Protein AF-A0A953NFY3-F1 (afdb_monomer)

Foldseek 3Di:
DDWDWAAFLNDTAIAAADDPVVVVVVCVVLVHDVVCCLVDPPNPVNVVVQLVSCLVCVCVVGVVDDPVSSVSGDPVRSVVVSVSNCCNHPVVSVVVVVVVVVVVVD

Solvent-accessible surface area (backbone atoms only — not comparable to full-atom values): 6132 Å² total; per-residue (Å²): 133,47,71,47,76,41,65,45,54,91,38,82,44,77,42,61,49,64,54,71,71,55,47,49,56,48,18,64,74,64,76,43,64,61,68,53,59,74,67,44,85,65,55,61,65,47,46,49,56,47,51,51,50,43,64,80,34,43,42,80,76,36,82,90,39,53,72,71,41,56,79,64,29,52,74,65,30,54,52,49,50,52,50,44,46,45,55,42,61,44,46,67,50,56,56,50,53,55,52,50,55,60,58,70,74,104

Structure (mmCIF, N/CA/C/O backbone):
data_AF-A0A953NFY3-F1
#
_entry.id   AF-A0A953NFY3-F1
#
loop_
_atom_site.group_PDB
_atom_site.id
_atom_site.type_symbol
_atom_site.label_atom_id
_atom_site.label_alt_id
_atom_site.label_comp_id
_atom_site.label_asym_id
_atom_site.label_entity_id
_atom_site.label_seq_id
_atom_sit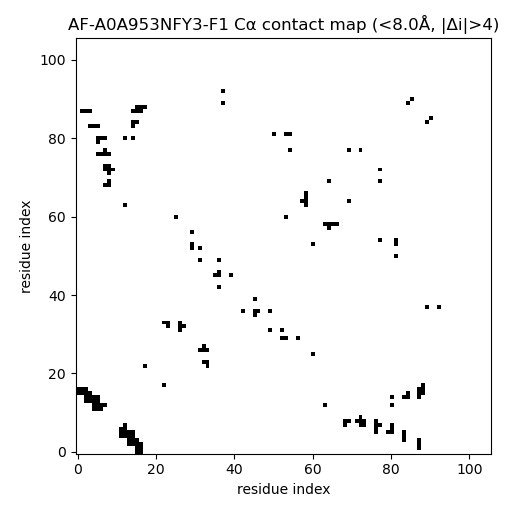e.pdbx_PDB_ins_code
_atom_site.Cartn_x
_atom_site.Cartn_y
_atom_site.Cartn_z
_atom_site.occupancy
_atom_site.B_iso_or_equiv
_atom_site.auth_seq_id
_atom_site.auth_comp_id
_atom_site.auth_asym_id
_atom_site.auth_atom_id
_atom_site.pdbx_PDB_model_num
ATOM 1 N N . MET A 1 1 ? -3.371 16.834 -5.217 1.00 61.97 1 MET A N 1
ATOM 2 C CA . MET A 1 1 ? -3.513 15.794 -4.188 1.00 61.97 1 MET A CA 1
ATOM 3 C C . MET A 1 1 ? -4.590 14.844 -4.659 1.00 61.97 1 MET A C 1
ATOM 5 O O . MET A 1 1 ? -5.754 15.229 -4.704 1.00 61.97 1 MET A O 1
ATOM 9 N N . ARG A 1 2 ? -4.192 13.668 -5.139 1.00 75.12 2 ARG A N 1
ATOM 10 C CA . ARG A 1 2 ? -5.143 12.636 -5.561 1.00 75.12 2 ARG A CA 1
ATOM 11 C C . ARG A 1 2 ? -5.712 11.949 -4.330 1.00 75.12 2 ARG A C 1
ATOM 13 O O . ARG A 1 2 ? -4.977 11.598 -3.411 1.00 75.12 2 ARG A O 1
ATOM 20 N N . VAL A 1 3 ? -7.025 11.794 -4.317 1.00 83.50 3 VAL A N 1
ATOM 21 C CA . VAL A 1 3 ? -7.749 11.090 -3.265 1.00 83.50 3 VAL A CA 1
ATOM 22 C C . VAL A 1 3 ? -8.765 10.198 -3.953 1.00 83.50 3 VAL A C 1
ATOM 24 O O . VAL A 1 3 ? -9.421 10.63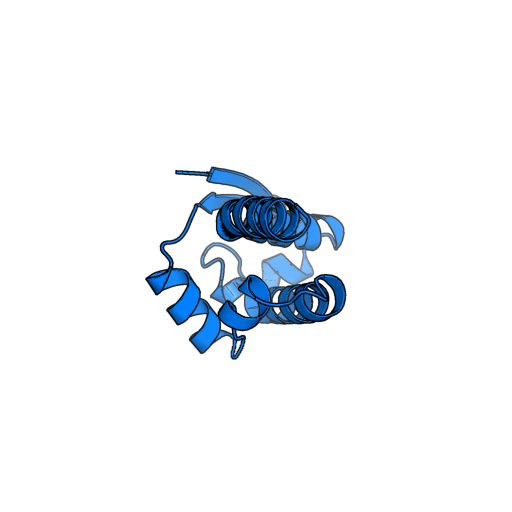3 -4.901 1.00 83.50 3 VAL A O 1
ATOM 27 N N . LYS A 1 4 ? -8.861 8.950 -3.511 1.00 84.44 4 LYS A N 1
ATOM 28 C CA . LYS A 1 4 ? -9.826 7.979 -4.008 1.00 84.44 4 LYS A CA 1
ATOM 29 C C . LYS A 1 4 ? -10.465 7.290 -2.815 1.00 84.44 4 LYS A C 1
ATOM 31 O O . LYS A 1 4 ? -9.762 6.782 -1.948 1.00 84.44 4 LYS A O 1
ATOM 36 N N . THR A 1 5 ? -11.786 7.311 -2.766 1.00 85.62 5 THR A N 1
ATOM 37 C CA . THR A 1 5 ? -12.550 6.593 -1.749 1.00 85.62 5 THR A CA 1
ATOM 38 C C . THR A 1 5 ? -13.028 5.286 -2.356 1.00 85.62 5 THR A C 1
ATOM 40 O O . THR A 1 5 ? -13.570 5.298 -3.459 1.00 85.62 5 THR A O 1
ATOM 43 N N . VAL A 1 6 ? -12.797 4.185 -1.654 1.00 86.31 6 VAL A N 1
ATOM 44 C CA . VAL A 1 6 ? -13.237 2.836 -2.026 1.00 86.31 6 VAL A CA 1
ATOM 45 C C . VAL A 1 6 ? -14.038 2.235 -0.881 1.00 86.31 6 VAL A C 1
ATOM 47 O O . VAL A 1 6 ? -13.828 2.609 0.274 1.00 86.31 6 VAL A O 1
ATOM 50 N N . GLU A 1 7 ? -14.966 1.339 -1.193 1.00 84.06 7 GLU A N 1
ATOM 51 C CA . GLU A 1 7 ? -15.626 0.517 -0.179 1.00 84.06 7 GLU A CA 1
ATOM 52 C C . GLU A 1 7 ? -14.817 -0.765 0.043 1.00 84.06 7 GLU A C 1
ATOM 54 O O . GLU A 1 7 ? -14.349 -1.391 -0.905 1.00 84.06 7 GLU A O 1
ATOM 59 N N . PHE A 1 8 ? -14.579 -1.089 1.309 1.00 83.56 8 PHE A N 1
ATOM 60 C CA . PHE A 1 8 ? -13.827 -2.255 1.750 1.00 83.56 8 PHE A CA 1
ATOM 61 C C . PHE A 1 8 ? -14.480 -2.797 3.019 1.00 83.56 8 PHE A C 1
ATOM 63 O O . PHE A 1 8 ? -14.584 -2.053 3.999 1.00 83.56 8 PHE A O 1
ATOM 70 N N . ALA A 1 9 ? -14.946 -4.050 3.000 1.00 81.75 9 ALA A N 1
ATOM 71 C CA . ALA A 1 9 ? -15.655 -4.671 4.124 1.00 81.75 9 ALA A CA 1
ATOM 72 C C . ALA A 1 9 ? -16.841 -3.819 4.628 1.00 81.75 9 ALA A C 1
ATOM 74 O O . ALA A 1 9 ? -17.045 -3.621 5.825 1.00 81.75 9 ALA A O 1
ATOM 75 N N . GLY A 1 10 ? -17.583 -3.198 3.701 1.00 78.38 10 GLY A N 1
ATOM 76 C CA . GLY A 1 10 ? -18.693 -2.293 4.032 1.00 78.38 10 GLY A CA 1
ATOM 77 C C . GLY A 1 10 ? -18.288 -0.946 4.657 1.00 78.38 10 GLY A C 1
ATOM 78 O O . GLY A 1 10 ? -19.158 -0.162 5.0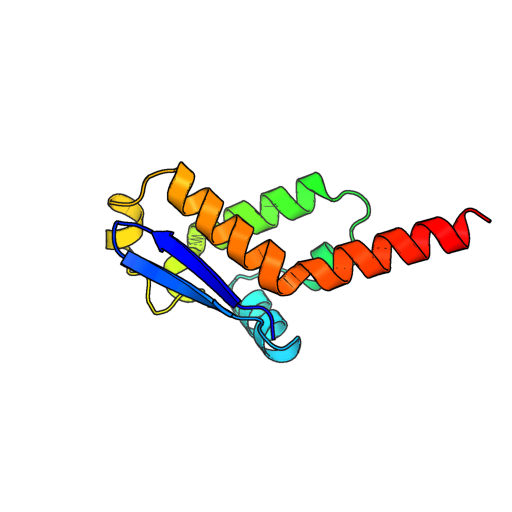46 1.00 78.38 10 GLY A O 1
ATOM 79 N N . LYS A 1 11 ? -16.987 -0.634 4.740 1.00 82.44 11 LYS A N 1
ATOM 80 C CA . LYS A 1 11 ? -16.450 0.650 5.216 1.00 82.44 11 LYS A CA 1
ATOM 81 C C . LYS A 1 11 ? -15.911 1.477 4.056 1.00 82.44 11 LYS A C 1
ATOM 83 O O . LYS A 1 11 ? -15.355 0.955 3.099 1.00 82.44 11 LYS A O 1
ATOM 88 N N . LYS A 1 12 ? -16.017 2.803 4.161 1.00 83.12 12 LYS A N 1
ATOM 89 C CA . LYS A 1 12 ? -15.428 3.727 3.180 1.00 83.12 12 LYS A CA 1
ATOM 90 C C . LYS A 1 12 ? -13.993 4.056 3.556 1.00 83.12 12 LYS A C 1
ATOM 92 O O . LYS A 1 12 ? -13.756 4.789 4.513 1.00 83.12 12 LYS A O 1
ATOM 97 N N . ILE A 1 13 ? -13.050 3.571 2.761 1.00 85.00 13 ILE A N 1
ATOM 98 C CA . ILE A 1 13 ? -11.621 3.799 2.954 1.00 85.00 13 ILE A CA 1
ATOM 99 C C . ILE A 1 13 ? -11.142 4.876 2.001 1.00 85.00 13 ILE A C 1
ATOM 101 O O . ILE A 1 13 ? -11.349 4.818 0.790 1.00 85.00 13 ILE A O 1
ATOM 105 N N . THR A 1 14 ? -10.501 5.895 2.568 1.00 83.88 14 THR A N 1
ATOM 106 C CA . THR A 1 14 ? -10.002 7.037 1.807 1.00 83.88 14 THR A CA 1
ATOM 107 C C . THR A 1 14 ? -8.514 6.876 1.551 1.00 83.88 14 THR A C 1
ATOM 109 O O . THR A 1 14 ? -7.674 7.092 2.421 1.00 83.88 14 THR A O 1
ATOM 112 N N . VAL A 1 15 ? -8.179 6.539 0.313 1.00 86.06 15 VAL A N 1
ATOM 113 C CA . VAL A 1 15 ? -6.808 6.428 -0.166 1.00 86.06 15 VAL A CA 1
ATOM 114 C C . VAL A 1 15 ? -6.340 7.799 -0.635 1.00 86.06 15 VAL A C 1
ATOM 116 O O . VAL A 1 15 ? -6.869 8.355 -1.599 1.00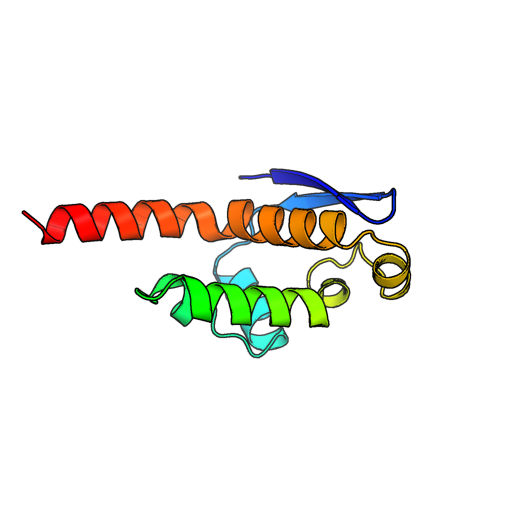 86.06 15 VAL A O 1
ATOM 119 N N . ARG A 1 16 ? -5.335 8.359 0.037 1.00 85.88 16 ARG A N 1
ATOM 120 C CA . ARG A 1 16 ? -4.728 9.645 -0.331 1.00 85.88 16 ARG A CA 1
ATOM 121 C C . ARG A 1 16 ? -3.322 9.464 -0.887 1.00 85.88 16 ARG A C 1
ATOM 123 O O . ARG A 1 16 ? -2.624 8.517 -0.539 1.00 85.88 16 ARG A O 1
ATOM 130 N N . GLU A 1 17 ? -2.913 10.414 -1.715 1.00 83.38 17 GLU A N 1
ATOM 131 C CA . GLU A 1 17 ? -1.551 10.505 -2.235 1.00 83.38 17 GLU A CA 1
ATOM 132 C C . GLU A 1 17 ? -0.557 10.718 -1.089 1.00 83.38 17 GLU A C 1
ATOM 134 O O . GLU A 1 17 ? -0.690 11.653 -0.294 1.00 83.38 17 GLU A O 1
ATOM 139 N N . MET A 1 18 ? 0.426 9.827 -1.003 1.00 83.25 18 MET A N 1
ATOM 140 C CA . MET A 1 18 ? 1.512 9.851 -0.032 1.00 83.25 18 MET A CA 1
ATOM 141 C C . MET A 1 18 ? 2.753 10.492 -0.654 1.00 83.25 18 MET A C 1
ATOM 143 O O . MET A 1 18 ? 3.011 10.371 -1.854 1.00 83.25 18 MET A O 1
ATOM 147 N N . LYS A 1 19 ? 3.564 11.178 0.158 1.00 81.62 19 LYS A N 1
ATOM 148 C CA . LYS A 1 19 ? 4.854 11.706 -0.313 1.00 81.62 19 LYS A CA 1
ATOM 149 C C . LYS A 1 19 ? 5.817 10.551 -0.595 1.00 81.62 19 LYS A C 1
ATOM 151 O O . LYS A 1 19 ? 5.764 9.528 0.078 1.00 81.62 19 LYS A O 1
ATOM 156 N N . ILE A 1 20 ? 6.794 10.762 -1.482 1.00 77.81 20 ILE A N 1
ATOM 157 C CA . ILE A 1 20 ? 7.847 9.767 -1.785 1.00 77.81 20 ILE A CA 1
ATOM 158 C C . ILE A 1 20 ? 8.529 9.251 -0.506 1.00 77.81 20 ILE A C 1
ATOM 160 O O . ILE A 1 20 ? 8.747 8.057 -0.365 1.00 77.81 20 ILE A O 1
ATOM 164 N N . LYS A 1 21 ? 8.793 10.128 0.472 1.00 79.44 21 LYS A N 1
ATOM 165 C CA . LYS A 1 21 ? 9.367 9.727 1.769 1.00 79.44 21 LYS A CA 1
ATOM 166 C C . LYS A 1 21 ? 8.473 8.773 2.575 1.00 79.44 21 LYS A C 1
ATOM 168 O O . LYS A 1 21 ? 8.984 7.928 3.295 1.00 79.44 21 LYS A O 1
ATOM 173 N N . GLU A 1 22 ? 7.153 8.933 2.480 1.00 82.19 22 GLU A N 1
ATOM 174 C CA . GLU A 1 22 ? 6.180 8.079 3.167 1.00 82.19 22 GLU A CA 1
ATOM 175 C C . GLU A 1 22 ? 6.049 6.749 2.433 1.00 82.19 22 GLU A C 1
ATOM 177 O O . GLU A 1 22 ? 6.034 5.713 3.084 1.00 82.19 22 GLU A O 1
ATOM 182 N N . LEU A 1 23 ? 6.045 6.773 1.094 1.00 79.31 23 LEU A N 1
ATOM 183 C CA . LEU A 1 23 ? 6.096 5.561 0.279 1.00 79.31 23 LEU A CA 1
ATOM 184 C C . LEU A 1 23 ? 7.364 4.762 0.566 1.00 79.31 23 LEU A C 1
ATOM 186 O O . LEU A 1 23 ? 7.249 3.575 0.815 1.00 79.31 23 LEU A O 1
ATOM 190 N N . ASN A 1 24 ? 8.542 5.389 0.617 1.00 77.38 24 ASN A N 1
ATOM 191 C CA . ASN A 1 24 ? 9.793 4.700 0.955 1.00 77.38 24 ASN A CA 1
ATOM 192 C C . ASN A 1 24 ? 9.746 4.080 2.356 1.00 77.38 24 ASN A C 1
ATOM 194 O O . ASN A 1 24 ? 10.042 2.903 2.501 1.00 77.38 24 ASN A O 1
ATOM 198 N N . ALA A 1 25 ? 9.266 4.818 3.362 1.00 82.69 25 ALA A N 1
ATOM 199 C CA . ALA A 1 25 ? 9.093 4.271 4.709 1.00 82.69 25 ALA A CA 1
ATOM 200 C C . ALA A 1 25 ? 8.095 3.097 4.753 1.00 82.69 25 ALA A C 1
ATOM 202 O O . ALA A 1 25 ? 8.221 2.190 5.573 1.00 82.69 25 ALA A O 1
ATOM 203 N N . LEU A 1 26 ? 7.083 3.122 3.888 1.00 80.50 26 LEU A N 1
ATOM 204 C CA . LEU A 1 26 ? 6.103 2.054 3.741 1.00 80.50 26 LEU A CA 1
ATOM 205 C C . LEU A 1 26 ? 6.725 0.854 3.006 1.00 80.50 26 LEU A C 1
ATOM 207 O O . LEU A 1 26 ? 6.548 -0.272 3.444 1.00 80.50 26 LEU A O 1
ATOM 211 N N . ALA A 1 27 ? 7.543 1.095 1.982 1.00 76.12 27 ALA A N 1
ATOM 212 C CA . ALA A 1 27 ? 8.366 0.100 1.297 1.00 76.12 27 ALA A CA 1
ATOM 213 C C . ALA A 1 27 ? 9.284 -0.641 2.278 1.00 76.12 27 ALA A C 1
ATOM 215 O O . ALA A 1 27 ? 9.245 -1.867 2.339 1.00 76.12 27 ALA A O 1
ATOM 216 N N . ASP A 1 28 ?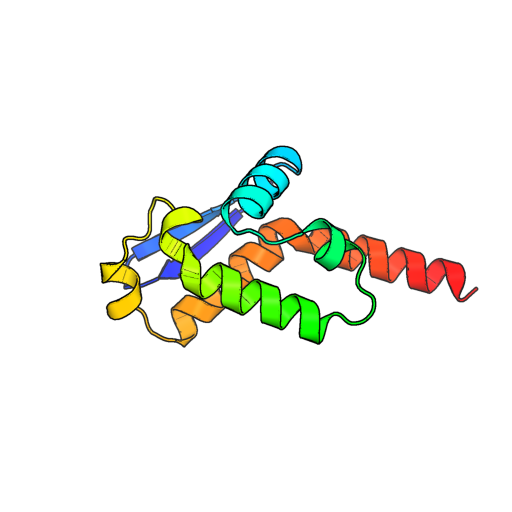 10.026 0.100 3.105 1.00 80.50 28 ASP A N 1
ATOM 217 C CA . ASP A 1 28 ? 10.895 -0.453 4.148 1.00 80.50 28 ASP A CA 1
ATOM 218 C C . ASP A 1 28 ? 10.107 -1.317 5.142 1.00 80.50 28 ASP A C 1
ATOM 220 O O . ASP A 1 28 ? 10.532 -2.417 5.492 1.00 80.50 28 ASP A O 1
ATOM 224 N N . LYS A 1 29 ? 8.918 -0.862 5.563 1.00 77.94 29 LYS A N 1
ATOM 225 C CA . LYS A 1 29 ? 8.030 -1.639 6.447 1.00 77.94 29 LYS A CA 1
ATOM 226 C C . LYS A 1 29 ? 7.492 -2.914 5.801 1.00 77.94 29 LYS A C 1
ATOM 228 O O . LYS A 1 29 ? 7.240 -3.883 6.513 1.00 77.94 29 LYS A O 1
ATOM 233 N N . LEU A 1 30 ? 7.267 -2.895 4.491 1.00 73.69 30 LEU A N 1
ATOM 234 C CA . LEU A 1 30 ? 6.768 -4.036 3.726 1.00 73.69 30 LEU A CA 1
ATOM 235 C C . LEU A 1 30 ? 7.885 -4.971 3.248 1.00 73.69 30 LEU A C 1
ATOM 237 O O . LEU A 1 30 ? 7.587 -6.060 2.768 1.00 73.69 30 LEU A O 1
ATOM 241 N N . GLY A 1 31 ? 9.151 -4.556 3.343 1.00 72.81 31 GLY A N 1
ATOM 242 C CA . GLY A 1 31 ? 10.270 -5.253 2.708 1.00 72.81 31 GLY A CA 1
ATOM 243 C C . GLY A 1 31 ? 10.212 -5.210 1.176 1.00 72.81 31 GLY A C 1
ATOM 244 O O . GLY A 1 31 ? 10.745 -6.097 0.514 1.00 72.81 31 GLY A O 1
ATOM 245 N N . VAL A 1 32 ? 9.541 -4.206 0.603 1.00 70.25 32 VAL A N 1
ATOM 246 C CA . VAL A 1 32 ? 9.349 -4.058 -0.845 1.00 70.25 32 VAL A CA 1
ATOM 247 C C . VAL A 1 32 ? 10.130 -2.856 -1.341 1.00 70.25 32 VAL A C 1
ATOM 249 O O . VAL A 1 32 ? 10.019 -1.768 -0.796 1.00 70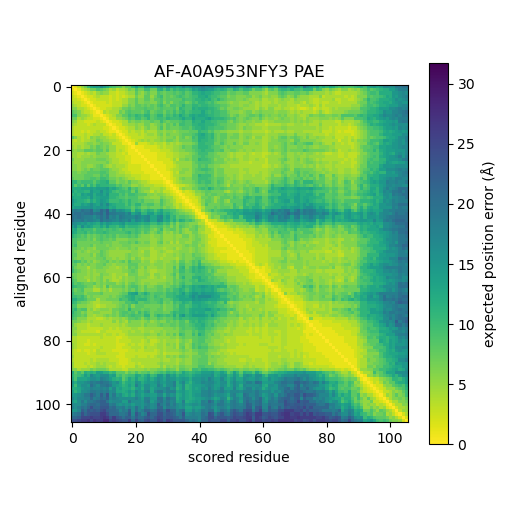.25 32 VAL A O 1
ATOM 252 N N . GLU A 1 33 ? 10.859 -3.003 -2.441 1.00 70.38 33 GLU A N 1
ATOM 253 C CA . GLU A 1 33 ? 11.521 -1.871 -3.088 1.00 70.38 33 GLU A CA 1
ATOM 254 C C . GLU A 1 33 ? 10.578 -1.206 -4.103 1.00 70.38 33 GLU A C 1
ATOM 256 O O . GLU A 1 33 ? 10.558 -1.565 -5.283 1.00 70.38 33 GLU A O 1
ATOM 261 N N . PHE A 1 34 ? 9.813 -0.192 -3.674 1.00 69.31 34 PHE A N 1
ATOM 262 C 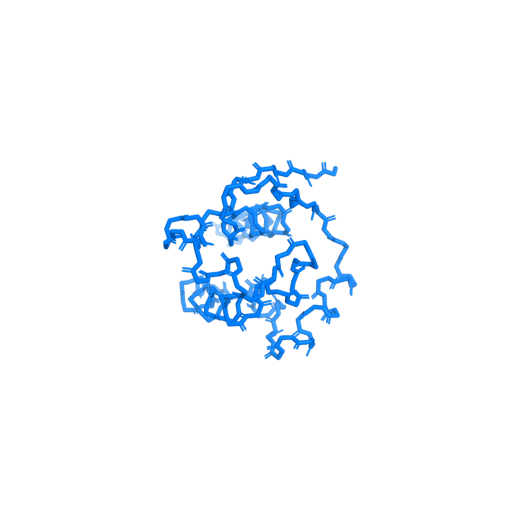CA . PHE A 1 34 ? 8.982 0.599 -4.598 1.00 69.31 34 PHE A CA 1
ATOM 263 C C . PHE A 1 34 ? 9.806 1.254 -5.717 1.00 69.31 34 PHE A C 1
ATOM 265 O O . PHE A 1 34 ? 9.304 1.436 -6.822 1.00 69.31 34 PHE A O 1
ATOM 272 N N . ASP A 1 35 ? 11.087 1.545 -5.479 1.00 66.00 35 ASP A N 1
ATOM 273 C CA . ASP A 1 35 ? 12.005 2.081 -6.490 1.00 66.00 35 ASP A CA 1
ATOM 274 C C . ASP A 1 35 ? 12.198 1.122 -7.678 1.00 66.00 35 ASP A C 1
ATOM 276 O O . ASP A 1 35 ? 12.227 1.552 -8.832 1.00 66.00 35 ASP A O 1
ATOM 280 N N . LYS A 1 36 ? 12.211 -0.195 -7.423 1.00 65.19 36 LYS A N 1
ATOM 281 C CA . LYS A 1 36 ? 12.216 -1.209 -8.486 1.00 65.19 36 LYS A CA 1
ATOM 282 C C . LYS A 1 36 ? 10.897 -1.222 -9.249 1.00 65.19 36 LYS A C 1
ATOM 284 O O . LYS A 1 36 ? 10.917 -1.362 -10.462 1.00 65.19 36 LYS A O 1
ATOM 289 N N . VAL A 1 37 ? 9.764 -0.985 -8.587 1.00 63.66 37 VAL A N 1
ATOM 290 C CA . VAL A 1 37 ? 8.447 -0.831 -9.244 1.00 63.66 37 VAL A CA 1
ATOM 291 C C . VAL A 1 37 ? 8.423 0.395 -10.151 1.00 63.66 37 VAL A C 1
ATOM 293 O O . VAL A 1 37 ? 7.863 0.349 -11.243 1.00 63.66 37 VAL A O 1
ATOM 296 N N . PHE A 1 38 ? 9.069 1.480 -9.729 1.00 61.69 38 PHE A N 1
ATOM 297 C CA . PHE A 1 38 ? 9.194 2.704 -10.512 1.00 61.69 38 PHE A CA 1
ATOM 298 C C . PHE A 1 38 ? 10.180 2.606 -11.681 1.00 61.69 38 PHE A C 1
ATOM 300 O O . PHE A 1 38 ? 10.119 3.442 -12.575 1.00 61.69 38 PHE A O 1
ATOM 307 N N . LYS A 1 39 ? 11.092 1.632 -11.681 1.00 61.12 39 LYS A N 1
ATOM 308 C CA . LYS A 1 39 ? 12.130 1.476 -12.714 1.00 61.12 39 LYS A CA 1
ATOM 309 C C . LYS A 1 39 ? 11.964 0.225 -13.574 1.00 61.12 39 LYS A C 1
ATOM 311 O O . LYS A 1 39 ? 12.648 0.102 -14.583 1.00 61.12 39 LYS A O 1
ATOM 316 N N . ALA A 1 40 ? 11.095 -0.704 -13.188 1.00 57.06 40 ALA A N 1
ATOM 317 C CA . ALA A 1 40 ? 10.932 -1.966 -13.889 1.00 57.06 40 ALA A CA 1
ATOM 318 C C . ALA A 1 40 ? 10.218 -1.786 -15.232 1.00 57.06 40 ALA A C 1
ATOM 320 O O . ALA A 1 40 ? 9.064 -1.361 -15.295 1.00 57.06 40 ALA A O 1
ATOM 321 N N . GLU A 1 41 ? 10.900 -2.194 -16.301 1.00 50.62 41 GLU A N 1
ATOM 322 C CA . GLU A 1 41 ? 10.328 -2.324 -17.644 1.00 50.62 41 GLU A CA 1
ATOM 323 C C . GLU A 1 41 ? 9.315 -3.482 -17.703 1.00 50.62 41 GLU A C 1
ATOM 325 O O . GLU A 1 41 ? 8.240 -3.340 -18.286 1.00 50.62 41 GLU A O 1
ATOM 330 N N . ASN A 1 42 ? 9.592 -4.588 -16.997 1.00 54.59 42 ASN A N 1
ATOM 331 C CA . ASN A 1 42 ? 8.662 -5.708 -16.820 1.00 54.59 42 ASN A CA 1
ATOM 332 C C . ASN A 1 42 ? 7.668 -5.386 -15.708 1.00 54.59 42 ASN A C 1
ATOM 334 O O . ASN A 1 42 ? 7.862 -5.692 -14.530 1.00 54.59 42 ASN A O 1
ATOM 338 N N . THR A 1 43 ? 6.601 -4.697 -16.095 1.00 57.88 43 THR A N 1
ATOM 339 C CA . THR A 1 43 ? 5.662 -4.114 -15.143 1.00 57.88 43 THR A CA 1
ATOM 340 C C . THR A 1 43 ? 4.794 -5.169 -14.450 1.00 57.88 43 THR A C 1
ATOM 342 O O . THR A 1 43 ? 4.206 -4.854 -13.423 1.00 57.88 43 THR A O 1
ATOM 345 N N . ASP A 1 44 ? 4.673 -6.389 -14.976 1.00 61.44 44 ASP A N 1
ATOM 346 C CA . ASP A 1 44 ? 3.699 -7.374 -14.481 1.00 61.44 44 ASP A CA 1
ATOM 347 C C . ASP A 1 44 ? 4.212 -8.241 -13.326 1.00 61.44 44 ASP A C 1
ATOM 349 O O . ASP A 1 44 ? 3.496 -8.383 -12.334 1.00 61.44 44 ASP A O 1
ATOM 353 N N . ASP A 1 45 ? 5.461 -8.714 -13.353 1.00 62.56 45 ASP A N 1
ATOM 354 C CA . ASP A 1 45 ? 6.063 -9.412 -12.203 1.00 62.56 45 ASP A CA 1
ATOM 355 C C . ASP A 1 45 ? 6.169 -8.498 -10.984 1.00 62.56 45 ASP A C 1
ATOM 357 O O . ASP A 1 45 ? 5.821 -8.869 -9.862 1.00 62.56 45 ASP A O 1
ATOM 361 N N . VAL A 1 46 ? 6.593 -7.254 -11.213 1.00 64.56 46 VAL A N 1
ATOM 362 C CA . VAL A 1 46 ? 6.783 -6.292 -10.131 1.00 64.56 46 VAL A CA 1
ATOM 363 C C . VAL A 1 46 ? 5.446 -5.805 -9.581 1.00 64.56 46 VAL A C 1
ATOM 365 O O . VAL A 1 46 ? 5.310 -5.669 -8.369 1.00 64.56 46 VAL A O 1
ATOM 368 N N . LYS A 1 47 ? 4.425 -5.628 -10.432 1.00 66.12 47 LYS A N 1
ATOM 369 C CA . LYS A 1 47 ? 3.047 -5.419 -9.963 1.00 66.12 47 LYS A CA 1
ATOM 370 C C . LYS A 1 47 ? 2.550 -6.605 -9.150 1.00 66.12 47 LYS A C 1
ATOM 372 O O . LYS A 1 47 ? 1.921 -6.377 -8.129 1.00 66.12 47 LYS A O 1
ATOM 377 N N . THR A 1 48 ? 2.817 -7.837 -9.572 1.00 71.25 48 THR A N 1
ATOM 378 C CA . THR A 1 48 ? 2.342 -9.032 -8.863 1.00 71.25 48 THR A CA 1
ATOM 379 C C . THR A 1 48 ? 2.985 -9.131 -7.483 1.00 71.25 48 THR A C 1
ATOM 381 O O . THR A 1 48 ? 2.268 -9.248 -6.495 1.00 71.25 48 THR A O 1
ATOM 384 N N . ALA A 1 49 ? 4.307 -8.964 -7.386 1.00 71.44 49 ALA A N 1
ATOM 385 C CA . ALA A 1 49 ? 5.013 -8.911 -6.106 1.00 71.44 49 ALA A CA 1
ATOM 386 C C . ALA A 1 49 ? 4.508 -7.768 -5.209 1.00 71.44 49 ALA A C 1
ATOM 388 O O . ALA A 1 49 ? 4.313 -7.960 -4.010 1.00 71.44 49 ALA A O 1
ATOM 389 N N . LEU A 1 50 ? 4.234 -6.598 -5.799 1.00 72.31 50 LEU A N 1
ATOM 390 C CA . LEU A 1 50 ? 3.634 -5.471 -5.092 1.00 72.31 50 LEU A CA 1
ATOM 391 C C . LEU A 1 50 ? 2.252 -5.817 -4.545 1.00 72.31 50 LEU A C 1
ATOM 393 O O . LEU A 1 50 ? 1.972 -5.562 -3.384 1.00 72.31 50 LEU A O 1
ATOM 397 N N . ILE A 1 51 ? 1.383 -6.373 -5.387 1.00 73.81 51 ILE A N 1
ATOM 398 C CA . ILE A 1 51 ? 0.010 -6.726 -5.035 1.00 73.81 51 ILE A CA 1
ATOM 399 C C . ILE A 1 51 ? 0.025 -7.760 -3.914 1.00 73.81 51 ILE A C 1
ATOM 401 O O . ILE A 1 51 ? -0.697 -7.578 -2.943 1.00 73.81 51 ILE A O 1
ATOM 405 N N . THR A 1 52 ? 0.866 -8.791 -4.003 1.00 77.94 52 THR A N 1
ATOM 406 C CA . THR A 1 52 ? 1.020 -9.798 -2.945 1.00 77.94 52 THR A CA 1
ATOM 407 C C . THR A 1 52 ? 1.489 -9.164 -1.639 1.00 77.94 52 THR A C 1
ATOM 409 O O . THR A 1 52 ? 0.845 -9.335 -0.611 1.00 77.94 52 THR A O 1
ATOM 412 N N . ALA A 1 53 ? 2.537 -8.338 -1.673 1.00 78.00 53 ALA A N 1
ATOM 413 C CA . ALA A 1 53 ? 3.034 -7.686 -0.466 1.00 78.00 53 ALA A CA 1
ATOM 414 C C . ALA A 1 53 ? 2.031 -6.689 0.138 1.00 78.00 53 ALA A C 1
ATOM 416 O O . ALA A 1 53 ? 1.949 -6.561 1.361 1.00 78.00 53 ALA A O 1
ATOM 417 N N . LEU A 1 54 ? 1.258 -5.992 -0.705 1.00 77.94 54 LEU A N 1
ATOM 418 C CA . LEU A 1 54 ? 0.171 -5.123 -0.265 1.00 77.94 54 LEU A CA 1
ATOM 419 C C . LEU A 1 54 ? -0.961 -5.949 0.355 1.00 77.94 54 LEU A C 1
ATOM 421 O O . LEU A 1 54 ? -1.428 -5.551 1.413 1.00 77.94 54 LEU A O 1
ATOM 425 N N . LYS A 1 55 ? -1.356 -7.090 -0.239 1.00 74.62 55 LYS A N 1
ATOM 426 C CA . LYS A 1 55 ? -2.367 -8.020 0.306 1.00 74.62 55 LYS A CA 1
ATOM 427 C C . LYS A 1 55 ? -1.979 -8.528 1.693 1.00 74.62 55 LYS A C 1
ATOM 429 O O . LYS A 1 55 ? -2.776 -8.425 2.617 1.00 74.62 55 LYS A O 1
ATOM 434 N N . ASP A 1 56 ? -0.737 -8.969 1.855 1.00 78.12 56 ASP A N 1
ATOM 435 C CA . ASP A 1 56 ? -0.247 -9.528 3.121 1.00 78.12 56 ASP A CA 1
ATOM 436 C C . ASP A 1 56 ? -0.110 -8.475 4.234 1.00 78.12 56 ASP A C 1
ATOM 438 O O . ASP A 1 56 ? 0.096 -8.805 5.401 1.00 78.12 56 ASP A O 1
ATOM 442 N N . ASN A 1 57 ? -0.188 -7.185 3.892 1.00 79.19 57 ASN A N 1
ATOM 443 C CA . ASN A 1 57 ? 0.064 -6.094 4.827 1.00 79.19 57 ASN A CA 1
ATOM 444 C C . ASN A 1 57 ? -0.960 -4.957 4.742 1.00 79.19 57 ASN A C 1
ATOM 446 O O . ASN A 1 57 ? -0.676 -3.861 5.235 1.00 79.19 57 ASN A O 1
ATOM 450 N N . ILE A 1 58 ? -2.149 -5.193 4.175 1.00 79.94 58 ILE A N 1
ATOM 451 C CA . ILE A 1 58 ? -3.235 -4.198 4.099 1.00 79.94 58 ILE A CA 1
ATOM 452 C C . ILE A 1 58 ? -3.445 -3.462 5.436 1.00 79.94 58 ILE A C 1
ATOM 454 O O . ILE A 1 58 ? -3.456 -2.229 5.399 1.00 79.94 58 ILE A O 1
ATOM 458 N N . PRO A 1 59 ? -3.486 -4.127 6.613 1.00 77.19 59 PRO A N 1
ATOM 459 C CA . PRO A 1 59 ? -3.723 -3.448 7.892 1.00 77.19 59 PRO A CA 1
ATOM 460 C C . PRO A 1 59 ? -2.586 -2.498 8.288 1.00 77.19 59 PRO A C 1
ATOM 462 O O . PRO A 1 59 ? -2.781 -1.523 9.006 1.00 77.19 59 PRO A O 1
ATOM 465 N N . LYS A 1 60 ? -1.360 -2.764 7.816 1.00 77.69 60 LYS A N 1
ATOM 466 C CA . LYS A 1 60 ? -0.185 -1.919 8.088 1.00 77.69 60 LYS A CA 1
ATOM 467 C C . LYS A 1 60 ? -0.124 -0.699 7.171 1.00 77.69 60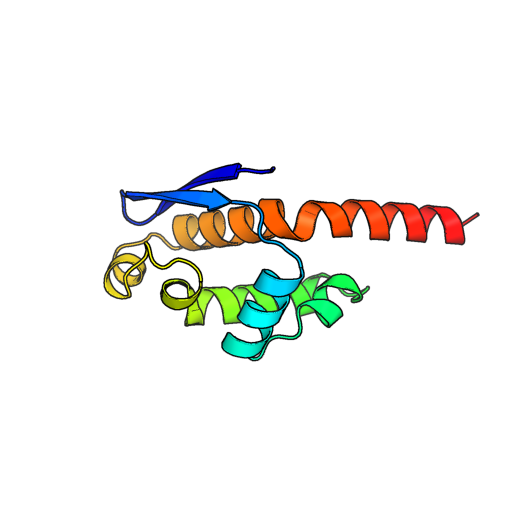 LYS A C 1
ATOM 469 O O . LYS A 1 60 ? 0.523 0.293 7.508 1.00 77.69 60 LYS A O 1
ATOM 474 N N . ILE A 1 61 ? -0.738 -0.800 5.995 1.00 75.38 61 ILE A N 1
ATOM 475 C CA . ILE A 1 61 ? -0.766 0.243 4.962 1.00 75.38 61 ILE A CA 1
ATOM 476 C C . ILE A 1 61 ? -1.936 1.190 5.224 1.00 75.38 61 ILE A C 1
ATOM 478 O O . ILE A 1 61 ? -1.785 2.411 5.153 1.00 75.38 61 ILE A O 1
ATOM 482 N N . PHE A 1 62 ? -3.086 0.618 5.565 1.00 79.44 62 PHE A N 1
ATOM 483 C CA . PHE A 1 62 ? -4.315 1.320 5.882 1.00 79.44 62 PHE A CA 1
ATOM 484 C C . PHE A 1 62 ? -4.631 1.092 7.353 1.00 79.44 62 PHE A C 1
ATOM 486 O O . PHE A 1 62 ? -5.227 0.085 7.706 1.00 79.44 62 PHE A O 1
ATOM 493 N N . ASN A 1 63 ? -4.268 2.051 8.209 1.00 75.00 63 ASN A N 1
ATOM 494 C CA . ASN A 1 63 ? -4.581 1.969 9.643 1.00 75.00 63 ASN A CA 1
ATOM 495 C C . ASN A 1 63 ? -6.096 1.875 9.923 1.00 75.00 63 ASN A C 1
ATOM 497 O O . ASN A 1 63 ? -6.488 1.496 11.020 1.00 75.00 63 ASN A O 1
ATOM 501 N N . ASP A 1 64 ? -6.928 2.239 8.943 1.00 75.00 64 ASP A N 1
ATOM 502 C CA . ASP A 1 64 ? -8.388 2.143 9.006 1.00 75.00 64 ASP A CA 1
ATOM 503 C C . ASP A 1 64 ? -8.924 0.735 8.654 1.00 75.00 64 ASP A C 1
ATOM 505 O O . ASP A 1 64 ? -10.129 0.513 8.749 1.00 75.00 64 ASP A O 1
ATOM 509 N N . VAL A 1 65 ? -8.053 -0.205 8.250 1.00 79.12 65 VAL A N 1
ATOM 510 C CA . VAL A 1 65 ? -8.378 -1.620 7.987 1.00 79.12 65 VAL A CA 1
ATOM 511 C C . VAL A 1 65 ? -7.847 -2.485 9.126 1.00 79.12 65 VAL A C 1
ATOM 513 O O . VAL A 1 65 ? -6.639 -2.528 9.361 1.00 79.12 65 VAL A O 1
ATOM 516 N N . ALA A 1 66 ? -8.724 -3.218 9.807 1.00 77.81 66 ALA A N 1
ATOM 517 C CA . ALA A 1 66 ? -8.315 -4.268 10.738 1.00 77.81 66 ALA A CA 1
ATOM 518 C C . ALA A 1 66 ? -8.069 -5.600 10.006 1.00 77.81 66 ALA A C 1
ATOM 520 O O . ALA A 1 66 ? -8.598 -5.818 8.921 1.00 77.81 66 ALA A O 1
ATOM 521 N N . GLU A 1 67 ? -7.328 -6.534 10.615 1.00 73.12 67 GLU A N 1
ATOM 522 C CA . GLU A 1 67 ? -7.183 -7.897 10.063 1.00 73.12 67 GLU A CA 1
ATOM 523 C C . GLU A 1 67 ? -8.543 -8.576 9.847 1.00 73.12 67 GLU A C 1
ATOM 525 O O . GLU A 1 67 ? -8.771 -9.145 8.787 1.00 73.12 67 GLU A O 1
ATOM 530 N N . GLY A 1 68 ? -9.486 -8.417 10.784 1.00 72.81 68 GLY A N 1
ATOM 531 C CA . GLY A 1 68 ? -10.838 -8.972 10.640 1.00 72.81 68 GLY A CA 1
ATOM 532 C C . GLY A 1 68 ? -11.657 -8.355 9.501 1.00 72.81 68 GLY A C 1
ATOM 533 O O . GLY A 1 68 ? -12.548 -9.011 8.975 1.00 72.81 68 GLY A O 1
ATOM 534 N N . ASP A 1 69 ? -11.327 -7.135 9.063 1.00 77.12 69 ASP A N 1
ATOM 535 C CA . ASP A 1 69 ? -11.970 -6.539 7.888 1.00 77.12 69 ASP A CA 1
ATOM 536 C C . ASP A 1 69 ? -11.487 -7.215 6.592 1.00 77.12 69 ASP A C 1
ATOM 538 O O . ASP A 1 69 ? -12.177 -7.163 5.585 1.00 77.12 69 ASP A O 1
ATOM 542 N N . ILE A 1 70 ? -10.314 -7.859 6.585 1.00 77.69 70 ILE A N 1
ATOM 543 C CA . ILE A 1 70 ? -9.815 -8.592 5.410 1.00 77.69 70 ILE A CA 1
ATOM 544 C C . ILE A 1 70 ? -10.584 -9.897 5.228 1.00 77.69 70 ILE A C 1
ATOM 546 O O . ILE A 1 70 ? -10.920 -10.241 4.098 1.00 77.69 70 ILE A O 1
ATOM 550 N N . ASP A 1 71 ? -10.884 -10.592 6.326 1.00 78.56 71 ASP A N 1
ATOM 551 C CA . ASP A 1 71 ? -11.664 -11.833 6.303 1.00 78.56 71 ASP A CA 1
ATOM 552 C C . ASP A 1 71 ? -13.129 -11.594 5.895 1.00 78.56 71 ASP A C 1
ATOM 554 O O . ASP A 1 71 ? -13.757 -12.469 5.296 1.00 78.56 71 ASP A O 1
ATOM 558 N N . GLU A 1 72 ? -13.669 -10.405 6.184 1.00 82.19 72 GLU A N 1
ATOM 559 C CA . GLU A 1 72 ? -15.016 -9.990 5.765 1.00 82.19 72 GLU A CA 1
ATOM 560 C C . GLU A 1 72 ? -15.053 -9.298 4.388 1.00 82.19 72 GLU A C 1
ATOM 562 O O . GLU A 1 72 ? -16.138 -9.101 3.834 1.00 82.19 72 GLU A O 1
ATOM 567 N N . ALA A 1 73 ? -13.899 -8.943 3.813 1.00 79.81 73 ALA A N 1
ATOM 568 C CA . ALA A 1 73 ? -13.822 -8.278 2.517 1.00 79.81 73 ALA A CA 1
ATOM 569 C C . ALA A 1 73 ? -13.940 -9.264 1.350 1.00 79.81 73 ALA A C 1
ATOM 571 O O . ALA A 1 73 ? -13.333 -10.339 1.317 1.00 79.81 73 ALA A O 1
ATOM 572 N N . TYR A 1 74 ? -14.651 -8.850 0.303 1.00 81.62 74 TYR A N 1
ATOM 573 C CA . TYR A 1 74 ? -14.656 -9.598 -0.947 1.00 81.62 74 TYR A CA 1
ATOM 574 C C . TYR A 1 74 ? -13.281 -9.507 -1.632 1.00 81.62 74 TYR A C 1
ATOM 576 O O . TYR A 1 74 ? -12.648 -8.446 -1.627 1.00 81.62 74 TYR A O 1
ATOM 584 N N . PRO A 1 75 ? -12.834 -10.561 -2.342 1.00 79.94 75 PRO A N 1
ATOM 585 C CA . PRO A 1 75 ? -11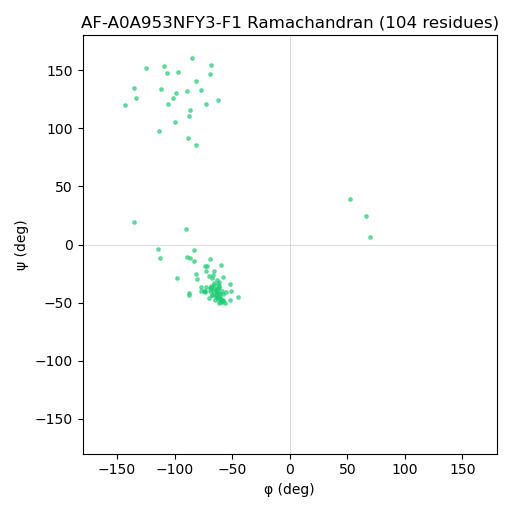.605 -10.511 -3.138 1.00 79.94 75 PRO A CA 1
ATOM 586 C C . PRO A 1 75 ? -11.552 -9.317 -4.106 1.00 79.94 75 PRO A C 1
ATOM 588 O O . PRO A 1 75 ? -10.490 -8.732 -4.317 1.00 79.94 75 PRO A O 1
ATOM 591 N N . SER A 1 76 ? -12.706 -8.916 -4.649 1.00 80.94 76 SER A N 1
ATOM 592 C CA . SER A 1 76 ? -12.853 -7.733 -5.498 1.00 80.94 76 SER A CA 1
ATOM 593 C C . SER A 1 76 ? -12.629 -6.413 -4.754 1.00 80.94 76 SER A C 1
ATOM 595 O O . SER A 1 76 ? -12.042 -5.503 -5.328 1.00 80.94 76 SER A O 1
ATOM 597 N N . GLU A 1 77 ? -13.042 -6.302 -3.488 1.00 83.31 77 GLU A N 1
ATOM 598 C CA . GLU A 1 77 ? -12.804 -5.108 -2.659 1.00 83.31 77 GLU A CA 1
ATOM 599 C C . GLU A 1 77 ? -11.318 -4.972 -2.309 1.00 83.31 77 GLU A C 1
ATOM 601 O O . GLU A 1 77 ? -10.751 -3.881 -2.377 1.00 83.31 77 GLU A O 1
ATOM 606 N N . ILE A 1 78 ? -10.657 -6.095 -2.008 1.00 82.56 78 ILE A N 1
ATOM 607 C CA . ILE A 1 78 ? -9.203 -6.152 -1.806 1.00 82.56 78 ILE A CA 1
ATOM 608 C C . ILE A 1 78 ? -8.466 -5.657 -3.053 1.00 82.56 78 ILE A C 1
ATOM 610 O O . ILE A 1 78 ? -7.570 -4.813 -2.965 1.00 82.56 78 ILE A O 1
ATOM 614 N N . GLU A 1 79 ? -8.845 -6.155 -4.229 1.00 81.94 79 GLU A N 1
ATOM 615 C CA . GLU A 1 79 ? -8.262 -5.696 -5.488 1.00 81.94 79 GLU A CA 1
ATOM 616 C C . GLU A 1 79 ? -8.545 -4.219 -5.757 1.00 81.94 79 GLU A C 1
ATOM 618 O O . GLU A 1 79 ? -7.653 -3.499 -6.214 1.00 81.94 79 GLU A O 1
ATOM 623 N N . GLU A 1 80 ? -9.750 -3.741 -5.454 1.00 85.88 80 GLU A N 1
ATOM 624 C CA . GLU A 1 80 ? -10.132 -2.349 -5.658 1.00 85.88 80 GLU A CA 1
ATOM 625 C C . GLU A 1 80 ? -9.345 -1.395 -4.750 1.00 85.88 80 GLU A C 1
ATOM 627 O O . GLU A 1 80 ? -8.845 -0.370 -5.227 1.00 85.88 80 GLU A O 1
ATOM 632 N N . LEU A 1 81 ? -9.146 -1.760 -3.480 1.00 85.31 81 LEU A N 1
ATOM 633 C CA . LEU A 1 81 ? -8.335 -1.009 -2.521 1.00 85.31 81 LEU A CA 1
ATOM 634 C C . LEU A 1 81 ? -6.873 -0.917 -2.968 1.00 85.31 81 LEU A C 1
ATOM 636 O O . LEU A 1 81 ? -6.289 0.171 -3.005 1.00 85.31 81 LEU A O 1
ATOM 640 N N . ILE A 1 82 ? -6.291 -2.042 -3.384 1.00 82.56 82 ILE A N 1
ATOM 641 C CA . ILE A 1 82 ? -4.916 -2.093 -3.893 1.00 82.56 82 ILE A CA 1
ATOM 642 C C . ILE A 1 82 ? -4.788 -1.283 -5.184 1.00 82.56 82 ILE A C 1
ATOM 644 O O . ILE A 1 82 ? -3.852 -0.497 -5.350 1.00 82.56 82 ILE A O 1
ATOM 648 N N . ARG A 1 83 ? -5.748 -1.411 -6.100 1.00 81.69 83 ARG A N 1
ATOM 649 C CA . ARG A 1 83 ? -5.764 -0.646 -7.347 1.00 81.69 83 ARG A CA 1
ATOM 650 C C . ARG A 1 83 ? -5.893 0.848 -7.079 1.00 81.69 83 ARG A C 1
ATOM 652 O O . ARG A 1 83 ? -5.191 1.635 -7.709 1.00 81.69 83 ARG A O 1
ATOM 659 N N . ALA A 1 84 ? -6.732 1.250 -6.126 1.00 86.00 84 ALA A N 1
ATOM 660 C CA . ALA A 1 84 ? -6.846 2.635 -5.695 1.00 86.00 84 ALA A CA 1
ATOM 661 C C . ALA A 1 84 ? -5.533 3.166 -5.109 1.00 86.00 84 ALA A C 1
ATOM 663 O O . ALA A 1 84 ? -5.131 4.276 -5.453 1.00 86.00 84 ALA A O 1
ATOM 664 N N . PHE A 1 85 ? -4.826 2.370 -4.304 1.00 84.38 85 PHE A N 1
ATOM 665 C CA . PHE A 1 85 ? -3.498 2.716 -3.793 1.00 84.38 85 PHE A CA 1
ATOM 666 C C . PHE A 1 85 ? -2.487 2.964 -4.907 1.00 84.38 85 PHE A C 1
ATOM 668 O O . PHE A 1 85 ? -1.811 3.997 -4.915 1.00 84.38 85 PHE A O 1
ATOM 675 N N . ILE A 1 86 ? -2.409 2.036 -5.860 1.00 78.62 86 ILE A N 1
ATOM 676 C CA . ILE A 1 86 ? -1.490 2.121 -6.993 1.00 78.62 86 ILE A CA 1
ATOM 677 C C . ILE A 1 86 ? -1.847 3.324 -7.875 1.00 78.62 86 ILE A C 1
ATOM 679 O O . ILE A 1 86 ? -0.971 4.105 -8.237 1.00 78.62 86 ILE A O 1
ATOM 683 N N . ASP A 1 87 ? -3.123 3.540 -8.184 1.00 80.00 87 ASP A N 1
ATOM 684 C CA . ASP A 1 87 ? -3.561 4.678 -8.997 1.00 80.00 87 ASP A CA 1
ATOM 685 C C . ASP A 1 87 ? -3.283 6.022 -8.309 1.00 80.00 87 ASP A C 1
ATOM 687 O O . ASP A 1 87 ? -2.889 6.998 -8.945 1.00 80.00 87 ASP A O 1
ATOM 691 N N . VAL A 1 88 ? -3.469 6.112 -6.998 1.00 84.69 88 VAL A N 1
ATOM 692 C CA . VAL A 1 88 ? -3.270 7.373 -6.283 1.00 84.69 88 VAL A CA 1
ATOM 693 C C . VAL A 1 88 ? -1.778 7.702 -6.148 1.00 84.69 88 VAL A C 1
ATOM 695 O O . VAL A 1 88 ? -1.395 8.849 -6.386 1.00 84.69 88 VAL A O 1
ATOM 698 N N . ASN A 1 89 ? -0.933 6.706 -5.857 1.00 79.12 89 ASN A N 1
ATOM 699 C CA . ASN A 1 89 ? 0.486 6.904 -5.531 1.00 79.12 89 ASN A CA 1
ATOM 700 C C . ASN A 1 89 ? 1.458 6.680 -6.708 1.00 79.12 89 ASN A C 1
ATOM 702 O O . ASN A 1 89 ? 2.510 7.312 -6.764 1.00 79.12 89 ASN A O 1
ATOM 706 N N . PHE A 1 90 ? 1.119 5.826 -7.680 1.00 74.31 90 PHE A N 1
ATOM 707 C CA . PHE A 1 90 ? 2.018 5.398 -8.769 1.00 74.31 90 PHE A CA 1
ATOM 708 C C . PHE A 1 90 ? 1.577 5.867 -10.168 1.00 74.31 90 PHE A C 1
ATOM 710 O O . PHE A 1 90 ? 2.310 5.697 -11.145 1.00 74.31 90 PHE A O 1
ATOM 717 N N . PHE A 1 91 ? 0.424 6.529 -10.310 1.00 68.56 91 PHE A N 1
ATOM 718 C CA . PHE A 1 91 ? -0.059 7.019 -11.614 1.00 68.56 91 PHE A CA 1
ATOM 719 C C . PHE A 1 91 ? 0.859 8.066 -12.261 1.00 68.56 91 PHE A C 1
ATOM 721 O O . PHE A 1 91 ? 0.953 8.137 -13.486 1.00 68.56 91 PHE A O 1
ATOM 728 N N . GLY A 1 92 ? 1.569 8.870 -11.461 1.00 58.53 92 GLY A N 1
ATOM 729 C CA . GLY A 1 92 ? 2.573 9.810 -11.977 1.00 58.53 92 GLY A CA 1
ATOM 730 C C . GLY A 1 92 ? 3.733 9.106 -12.680 1.00 58.53 92 GLY A C 1
ATOM 731 O O . GLY A 1 92 ? 4.184 9.557 -13.730 1.00 58.53 92 GLY A O 1
ATOM 732 N N . VAL A 1 93 ? 4.155 7.957 -12.156 1.00 59.78 93 VAL A N 1
ATOM 733 C CA . VAL A 1 93 ? 5.312 7.229 -12.679 1.00 59.78 93 VAL A CA 1
ATOM 734 C C . VAL A 1 93 ? 4.983 6.474 -13.957 1.00 59.78 93 VAL A C 1
ATOM 736 O O . VAL A 1 93 ? 5.770 6.546 -14.895 1.00 59.78 93 VAL A O 1
ATOM 739 N N . LYS A 1 94 ? 3.774 5.906 -14.086 1.00 56.91 94 LYS A N 1
ATOM 740 C CA . LYS A 1 94 ? 3.287 5.417 -15.390 1.00 56.91 94 LYS A CA 1
ATOM 741 C C . LYS A 1 94 ? 3.399 6.496 -16.469 1.00 56.91 94 LYS A C 1
ATOM 743 O O . LYS A 1 94 ? 3.942 6.243 -17.535 1.00 56.91 94 LYS A O 1
ATOM 748 N N . LYS A 1 95 ? 2.939 7.719 -16.185 1.00 56.75 95 LYS A N 1
ATOM 749 C CA . LYS A 1 95 ? 2.952 8.808 -17.172 1.00 56.75 95 LYS A CA 1
ATOM 750 C C . LYS A 1 95 ? 4.371 9.268 -17.528 1.00 56.75 95 LYS A C 1
ATOM 752 O O . LYS A 1 95 ? 4.637 9.533 -18.698 1.00 56.75 95 LYS A O 1
ATOM 757 N N . VAL A 1 96 ? 5.274 9.346 -16.550 1.00 57.22 96 VAL A N 1
ATOM 758 C CA . VAL A 1 96 ? 6.674 9.748 -16.769 1.00 57.22 96 VAL A CA 1
ATOM 759 C C . VAL A 1 96 ? 7.454 8.674 -17.529 1.00 57.22 96 VAL A C 1
ATOM 761 O O . VAL A 1 96 ? 8.108 9.005 -18.513 1.00 57.22 96 VAL A O 1
ATOM 764 N N . LEU A 1 97 ? 7.337 7.400 -17.147 1.00 55.44 97 LEU A N 1
ATOM 765 C CA . LEU A 1 97 ? 8.018 6.293 -17.829 1.00 55.44 97 LEU A CA 1
ATOM 766 C C . LEU A 1 97 ? 7.549 6.140 -19.277 1.00 55.44 97 LEU A C 1
ATOM 768 O O . LEU A 1 97 ? 8.376 6.031 -20.175 1.00 55.44 97 LEU A O 1
ATOM 772 N N . THR A 1 98 ? 6.237 6.203 -19.531 1.00 55.06 98 THR A N 1
ATOM 773 C CA . THR A 1 98 ? 5.710 6.128 -20.903 1.00 55.06 98 THR A CA 1
ATOM 774 C C . THR A 1 98 ? 6.165 7.319 -21.751 1.00 55.06 98 THR A C 1
ATOM 776 O O . THR A 1 98 ? 6.507 7.138 -22.916 1.00 55.06 98 THR A O 1
ATOM 779 N N . SER A 1 99 ? 6.234 8.524 -21.174 1.00 56.81 99 SER A N 1
ATOM 780 C CA . SER A 1 99 ? 6.721 9.710 -21.897 1.00 56.81 99 SER A CA 1
ATOM 781 C C . SER A 1 99 ? 8.221 9.622 -22.205 1.00 56.81 99 SER A C 1
ATOM 783 O O . SER A 1 99 ? 8.649 10.010 -23.287 1.00 56.81 99 SER A O 1
ATOM 785 N N . MET A 1 100 ? 9.020 9.077 -21.283 1.00 52.53 100 MET A N 1
ATOM 786 C CA . MET A 1 100 ? 10.458 8.851 -21.470 1.00 52.53 100 MET A CA 1
ATOM 787 C C . MET A 1 100 ? 10.746 7.778 -22.526 1.00 52.53 100 MET A C 1
ATOM 789 O O . MET A 1 100 ? 11.588 7.994 -23.394 1.00 52.53 100 MET A O 1
ATOM 793 N N . ALA A 1 101 ? 10.013 6.662 -22.505 1.00 57.31 101 ALA A N 1
ATOM 794 C CA . ALA A 1 101 ? 10.132 5.613 -23.517 1.00 57.31 101 ALA A CA 1
ATOM 795 C C . ALA A 1 101 ? 9.785 6.135 -24.925 1.00 57.31 101 ALA A C 1
ATOM 797 O O . ALA A 1 101 ? 10.457 5.804 -25.897 1.00 57.31 101 ALA A O 1
ATOM 798 N N . GLN A 1 102 ? 8.785 7.017 -25.041 1.00 58.50 102 GLN A N 1
ATOM 799 C CA . GLN A 1 102 ? 8.437 7.671 -26.309 1.00 58.50 102 GLN A CA 1
ATOM 800 C C . GLN A 1 102 ? 9.476 8.701 -26.779 1.00 58.50 102 GLN A C 1
ATOM 802 O O . GLN A 1 102 ? 9.588 8.940 -27.980 1.00 58.50 102 GLN A O 1
ATOM 807 N N . LEU A 1 103 ? 10.232 9.310 -25.861 1.00 57.53 103 LEU A N 1
ATOM 808 C CA . LEU A 1 103 ? 11.308 10.250 -26.187 1.00 57.53 103 LEU A CA 1
ATOM 809 C C . LEU A 1 103 ? 12.608 9.548 -26.602 1.00 57.53 103 LEU A C 1
ATOM 811 O O . LEU A 1 103 ? 13.344 10.111 -27.401 1.00 57.53 103 LEU A O 1
ATOM 815 N N . GLN A 1 104 ? 12.887 8.343 -26.095 1.00 52.41 104 GLN A N 1
ATOM 816 C CA . GLN A 1 104 ? 14.055 7.542 -26.499 1.00 52.41 104 GLN A CA 1
ATOM 817 C C . GLN A 1 104 ? 13.832 6.718 -27.776 1.00 52.41 104 GLN A C 1
ATOM 819 O O . GLN A 1 104 ? 14.792 6.232 -28.364 1.00 52.41 104 GLN A O 1
ATOM 824 N N . ALA A 1 105 ? 12.580 6.573 -28.219 1.00 53.97 105 ALA A N 1
ATOM 825 C CA . ALA A 1 105 ? 12.215 5.918 -29.477 1.00 53.97 105 ALA A CA 1
ATOM 826 C C . ALA A 1 105 ? 12.162 6.885 -30.683 1.00 53.97 105 ALA A C 1
ATOM 828 O O . ALA A 1 105 ? 11.592 6.539 -31.720 1.00 53.97 105 ALA A O 1
ATOM 829 N N . ARG A 1 106 ? 12.707 8.100 -30.539 1.00 44.38 106 ARG A N 1
ATOM 830 C CA . ARG A 1 106 ? 12.788 9.134 -31.579 1.00 44.38 106 ARG A CA 1
ATOM 831 C C . ARG A 1 106 ? 14.224 9.433 -31.976 1.00 44.38 106 ARG A C 1
ATOM 833 O O . ARG A 1 106 ? 15.079 9.478 -31.069 1.00 44.38 106 ARG A O 1
#

Radius of gyration: 14.54 Å; Cα contacts (8 Å, |Δi|>4): 95; chains: 1; bounding box: 33×28×42 Å

Sequence (106 aa):
MRVKTVEFAGKKITVREMKIKELNALADKLGVEFDKVFKAENTDDVKTALITALKDNIPKIFNDVAEGDIDEAYPSEIEELIRAFIDVNFFGVKKVLTSMAQLQAR

Mean predicted aligned error: 8.59 Å

pLDDT: mean 73.48, std 10.45, range [44.38, 86.31]

Secondary structure (DSSP, 8-state):
--EEEEEETTEEEEEEPPPHHHHHHHHHHHT--HHHHHH-S-HHHHHHHHHHHHHTTHHHH-TT--HHHHHHS-HHHHHHHHHHHHHHHHHHHHHHHHHHHHHHT-